Protein AF-A0A0S9Q805-F1 (afdb_monomer_lite)

Sequence (89 aa):
MKAFILASTLVLAPLALSASAQAQGTVRGAERGVEDGNRAAGPVGGIVGGAVGAATGTVGGVLGVDPDRREERMERREERGTVRERRDR

Structure (mmCIF, N/CA/C/O backbone):
data_AF-A0A0S9Q805-F1
#
_entry.id   AF-A0A0S9Q805-F1
#
loop_
_atom_site.group_PDB
_atom_site.id
_atom_site.type_symbol
_atom_site.label_atom_id
_atom_site.label_alt_id
_atom_site.label_comp_id
_atom_site.label_asym_id
_atom_site.label_entity_id
_atom_site.label_seq_id
_atom_site.pdbx_PDB_ins_code
_atom_site.Cartn_x
_atom_site.Cartn_y
_atom_site.Cartn_z
_atom_site.occupancy
_atom_site.B_iso_or_equiv
_atom_site.auth_seq_id
_atom_site.auth_comp_id
_atom_site.auth_asym_id
_atom_site.auth_atom_id
_atom_site.pdbx_PDB_model_num
ATOM 1 N N . MET A 1 1 ? 0.457 12.947 -27.472 1.00 56.47 1 MET A N 1
ATOM 2 C CA . MET A 1 1 ? -0.421 13.637 -26.495 1.00 56.47 1 MET A CA 1
ATOM 3 C C . MET A 1 1 ? -1.112 12.664 -25.542 1.00 56.47 1 MET A C 1
ATOM 5 O O . MET A 1 1 ? -0.846 12.735 -24.354 1.00 56.47 1 MET A O 1
ATOM 9 N N . LYS A 1 2 ? -1.904 11.698 -26.028 1.00 47.97 2 LYS A N 1
ATOM 10 C CA . LYS A 1 2 ? -2.627 10.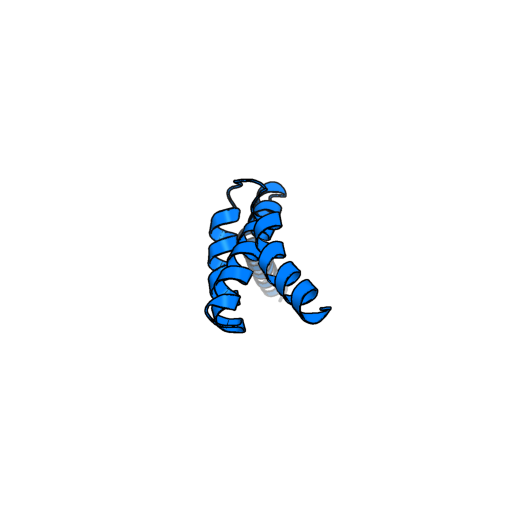724 -25.177 1.00 47.97 2 LYS A CA 1
ATOM 11 C C . LYS A 1 2 ? -1.722 9.901 -24.241 1.00 47.97 2 LYS A C 1
ATOM 13 O O . LYS A 1 2 ? -2.035 9.748 -23.068 1.00 47.97 2 LYS A O 1
ATOM 18 N N . ALA A 1 3 ? -0.572 9.447 -24.744 1.00 67.75 3 ALA A N 1
ATOM 19 C CA . ALA A 1 3 ? 0.405 8.684 -23.958 1.00 67.75 3 ALA A CA 1
ATOM 20 C C . ALA A 1 3 ? 1.053 9.505 -22.827 1.00 67.75 3 ALA A C 1
ATOM 22 O O . ALA A 1 3 ? 1.317 8.969 -21.760 1.00 67.75 3 ALA A O 1
ATOM 23 N N . PHE A 1 4 ? 1.247 10.813 -23.032 1.00 74.19 4 PHE A N 1
ATOM 24 C CA . PHE A 1 4 ? 1.788 11.705 -22.002 1.00 74.19 4 PHE A CA 1
ATOM 25 C C . PHE A 1 4 ? 0.787 11.944 -20.869 1.00 74.19 4 PHE A C 1
ATOM 27 O O . PHE A 1 4 ? 1.186 11.994 -19.711 1.00 74.19 4 PHE A O 1
ATOM 34 N N . ILE A 1 5 ? -0.509 12.029 -21.189 1.00 77.56 5 ILE A N 1
ATOM 35 C CA . ILE A 1 5 ? -1.566 12.146 -20.177 1.00 77.56 5 ILE A CA 1
ATOM 36 C C . ILE A 1 5 ? -1.657 10.851 -19.362 1.00 77.56 5 ILE A C 1
ATOM 38 O O . ILE A 1 5 ? -1.624 10.913 -18.141 1.00 77.56 5 ILE A O 1
ATOM 42 N N . LEU A 1 6 ? -1.665 9.684 -20.016 1.00 79.38 6 LEU A N 1
ATOM 43 C CA . LEU A 1 6 ? -1.671 8.386 -19.328 1.00 79.38 6 LEU A CA 1
ATOM 44 C C . LEU A 1 6 ? -0.451 8.196 -18.417 1.00 79.38 6 LEU A C 1
ATOM 46 O O . LEU A 1 6 ? -0.604 7.781 -17.271 1.00 79.38 6 LEU A O 1
ATOM 50 N N . ALA A 1 7 ? 0.744 8.545 -18.896 1.00 75.62 7 ALA A N 1
ATOM 51 C CA . ALA A 1 7 ? 1.964 8.468 -18.098 1.00 75.62 7 ALA A CA 1
ATOM 52 C C . ALA A 1 7 ? 1.925 9.430 -16.900 1.00 75.62 7 ALA A C 1
ATOM 54 O O . ALA A 1 7 ? 2.286 9.050 -15.790 1.00 75.62 7 ALA A O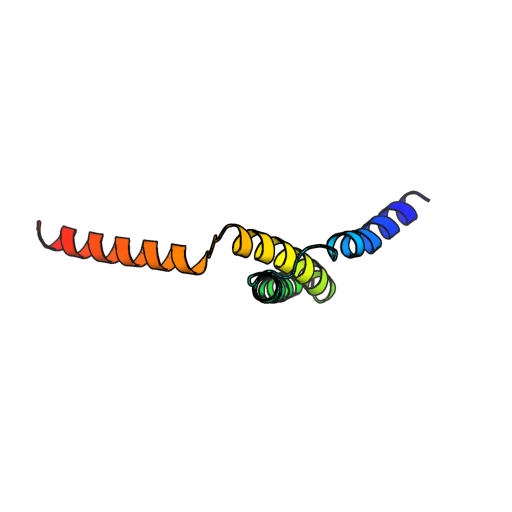 1
ATOM 55 N N . SER A 1 8 ? 1.434 10.656 -17.098 1.00 72.75 8 SER A N 1
ATOM 56 C CA . SER A 1 8 ? 1.301 11.642 -16.024 1.00 72.75 8 SER A CA 1
ATOM 57 C C . SER A 1 8 ? 0.284 11.205 -14.968 1.00 72.75 8 SER A C 1
ATOM 59 O O . SER A 1 8 ? 0.576 11.292 -13.779 1.00 72.75 8 SER A O 1
ATOM 61 N N . THR A 1 9 ? -0.862 10.649 -15.367 1.00 74.62 9 THR A N 1
ATOM 62 C CA . THR A 1 9 ? -1.852 10.106 -14.426 1.00 74.62 9 THR A CA 1
ATOM 63 C C . THR A 1 9 ? -1.298 8.920 -13.640 1.00 74.62 9 THR A C 1
ATOM 65 O O . THR A 1 9 ? -1.518 8.847 -12.436 1.00 74.62 9 THR A O 1
ATOM 68 N N . LEU A 1 10 ? -0.532 8.029 -14.276 1.00 77.12 10 LEU A N 1
ATOM 69 C CA . LEU A 1 10 ? 0.083 6.882 -13.602 1.00 77.12 10 LEU A CA 1
ATOM 70 C C . LEU A 1 10 ? 1.114 7.312 -12.543 1.00 77.12 10 LEU A C 1
ATOM 72 O O . LEU A 1 10 ? 1.226 6.682 -11.497 1.00 77.12 10 LEU A O 1
ATOM 76 N N . VAL A 1 11 ? 1.838 8.405 -12.802 1.00 75.62 11 VAL A N 1
ATOM 77 C CA . VAL A 1 11 ? 2.846 8.963 -11.886 1.00 75.62 11 VAL A CA 1
ATOM 78 C C . VAL A 1 11 ? 2.222 9.819 -10.778 1.00 75.62 11 VAL A C 1
ATOM 80 O O . VAL A 1 11 ? 2.737 9.824 -9.664 1.00 75.62 11 VAL A O 1
ATOM 83 N N . LEU A 1 12 ? 1.120 10.532 -11.046 1.00 65.06 12 LEU A N 1
ATOM 84 C CA . LEU A 1 12 ? 0.451 11.383 -10.050 1.00 65.06 12 LEU A CA 1
ATOM 85 C C . LEU A 1 12 ? -0.596 10.653 -9.194 1.00 65.06 12 LEU A C 1
ATOM 87 O O . LEU A 1 12 ? -0.891 11.113 -8.092 1.00 65.06 12 LEU A O 1
ATOM 91 N N . ALA A 1 13 ? -1.140 9.521 -9.647 1.00 65.00 13 ALA A N 1
ATOM 92 C CA . ALA A 1 13 ? -2.117 8.736 -8.886 1.00 65.00 13 ALA A CA 1
ATOM 93 C C . ALA A 1 13 ? -1.642 8.305 -7.476 1.00 65.00 13 ALA A C 1
ATOM 95 O O . ALA A 1 13 ? -2.446 8.384 -6.545 1.00 65.00 13 ALA A O 1
ATOM 96 N N . PRO A 1 14 ? -0.366 7.924 -7.252 1.00 63.31 14 PRO A N 1
ATOM 97 C CA . PRO A 1 14 ? 0.128 7.576 -5.919 1.00 63.31 14 PRO A CA 1
ATOM 98 C C . PRO A 1 14 ? 0.159 8.768 -4.953 1.00 63.31 14 PRO A C 1
ATOM 100 O O . PRO A 1 14 ? -0.047 8.593 -3.757 1.00 63.31 14 PRO A O 1
ATOM 103 N N . LEU A 1 15 ? 0.377 9.990 -5.458 1.00 60.47 15 LEU A N 1
ATOM 104 C CA . LEU A 1 15 ? 0.475 11.200 -4.630 1.00 60.47 15 LEU A CA 1
ATOM 105 C C . LEU A 1 15 ? -0.881 11.606 -4.036 1.00 60.47 15 LEU A C 1
ATOM 107 O O . LEU A 1 15 ? -0.931 12.140 -2.931 1.00 60.47 15 LEU A O 1
ATOM 111 N N . ALA A 1 16 ? -1.977 11.317 -4.742 1.00 57.47 16 ALA A N 1
ATOM 112 C CA . ALA A 1 16 ? -3.333 11.566 -4.257 1.00 57.47 16 ALA A CA 1
ATOM 113 C C . ALA A 1 16 ? -3.776 10.571 -3.165 1.00 57.47 16 ALA A C 1
ATOM 115 O O . ALA A 1 16 ? -4.672 10.884 -2.384 1.00 57.47 16 ALA A O 1
ATOM 116 N N . LEU A 1 17 ? -3.142 9.394 -3.081 1.00 54.62 17 LEU A N 1
ATOM 117 C CA . LEU A 1 17 ? -3.462 8.362 -2.086 1.00 54.62 17 LEU A CA 1
ATOM 118 C C . LEU A 1 17 ? -2.795 8.596 -0.717 1.00 54.62 17 LEU A C 1
ATOM 120 O O . LEU A 1 17 ? -3.262 8.065 0.286 1.00 54.62 17 LEU A O 1
ATOM 124 N N . SER A 1 18 ? -1.741 9.414 -0.645 1.00 53.22 18 SER A N 1
ATOM 125 C CA . SER A 1 18 ? -0.943 9.617 0.578 1.00 53.22 18 SER A CA 1
ATOM 126 C C . SER A 1 18 ? -1.608 10.482 1.662 1.00 53.22 18 SER A C 1
ATOM 128 O O . SER A 1 18 ? -1.018 10.689 2.720 1.00 53.22 18 SER A O 1
ATOM 130 N N . ALA A 1 19 ? -2.811 11.015 1.432 1.00 49.22 19 ALA A N 1
ATOM 131 C CA . ALA A 1 19 ? -3.429 11.996 2.328 1.00 49.22 19 ALA A CA 1
ATOM 132 C C . ALA A 1 19 ? -4.202 11.404 3.528 1.00 49.22 19 ALA A C 1
ATOM 134 O O . ALA A 1 19 ? -4.636 12.165 4.392 1.00 49.22 19 ALA A O 1
ATOM 135 N N . SER A 1 20 ? -4.398 10.084 3.628 1.00 44.00 20 SER A N 1
ATOM 136 C CA . SER A 1 20 ? -5.322 9.510 4.620 1.00 44.00 20 SER A CA 1
ATOM 137 C C . SER A 1 20 ? -4.672 8.590 5.664 1.00 44.00 20 SER A C 1
ATOM 139 O O . SER A 1 20 ? -4.355 7.437 5.388 1.00 44.00 20 SER A O 1
ATOM 141 N N . ALA A 1 21 ? -4.644 9.108 6.897 1.00 46.50 21 ALA A N 1
ATOM 142 C CA . ALA A 1 21 ? -4.890 8.406 8.162 1.00 46.50 21 ALA A CA 1
ATOM 143 C C . ALA A 1 21 ? -3.826 7.425 8.707 1.00 46.50 21 ALA A C 1
ATOM 145 O O . ALA A 1 21 ? -3.772 6.244 8.386 1.00 46.50 21 ALA A O 1
ATOM 146 N N . GLN A 1 22 ? -3.064 7.928 9.679 1.00 47.38 22 GLN A N 1
ATOM 147 C CA . GLN A 1 22 ? -2.241 7.182 10.635 1.00 47.38 22 GLN A CA 1
ATOM 148 C C . GLN A 1 22 ? -3.123 6.308 11.558 1.00 47.38 22 GLN A C 1
ATOM 150 O O . GLN A 1 22 ? -3.612 6.785 12.578 1.00 47.38 22 GLN A O 1
ATOM 155 N N . ALA A 1 23 ? -3.348 5.0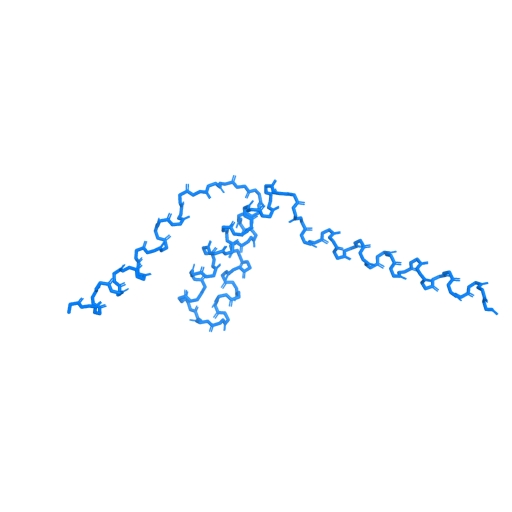38 11.222 1.00 54.47 23 ALA A N 1
ATOM 156 C CA . ALA A 1 23 ? -3.981 4.049 12.106 1.00 54.47 23 ALA A CA 1
ATOM 157 C C . ALA A 1 23 ? -3.059 2.831 12.235 1.00 54.47 23 ALA A C 1
ATOM 159 O O . ALA A 1 23 ? -2.383 2.499 11.272 1.00 54.47 23 ALA A O 1
ATOM 160 N N . GLN A 1 24 ? -3.027 2.155 13.388 1.00 59.31 24 GLN A N 1
ATOM 161 C CA . GLN A 1 24 ? -2.027 1.137 13.786 1.00 59.31 24 GLN A CA 1
ATOM 162 C C . GLN A 1 24 ? -1.801 -0.059 12.824 1.00 59.31 24 GLN A C 1
ATOM 164 O O . GLN A 1 24 ? -0.906 -0.863 13.069 1.00 59.31 24 GLN A O 1
ATOM 169 N N . GLY A 1 25 ? -2.559 -0.183 11.731 1.00 66.56 25 GLY A N 1
ATOM 170 C CA . GLY A 1 25 ? -2.314 -1.145 10.653 1.00 66.56 25 GLY A CA 1
ATOM 171 C C . GLY A 1 25 ? -1.610 -0.576 9.409 1.00 66.56 25 GLY A C 1
ATOM 172 O O . GLY A 1 25 ? -1.231 -1.360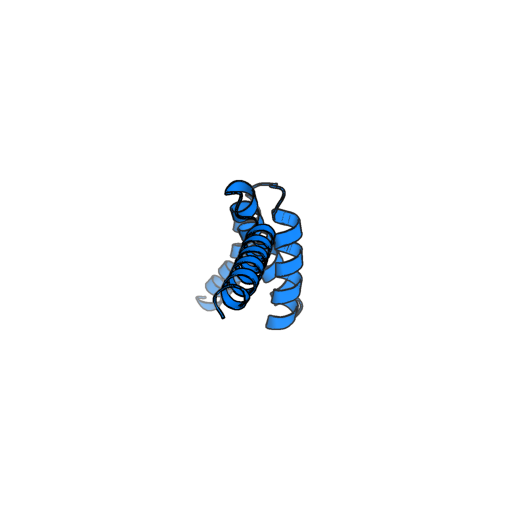 8.544 1.00 66.56 25 GLY A O 1
ATOM 173 N N . THR A 1 26 ? -1.381 0.744 9.316 1.00 73.75 26 THR A N 1
ATOM 174 C CA . THR A 1 26 ? -0.659 1.411 8.209 1.00 73.75 26 THR A CA 1
ATOM 175 C C . THR A 1 26 ? 0.715 0.802 7.988 1.00 73.75 26 THR A C 1
ATOM 177 O O . THR A 1 26 ? 1.030 0.362 6.892 1.00 73.75 26 THR A O 1
ATOM 180 N N . VAL A 1 27 ? 1.543 0.788 9.033 1.00 81.38 27 VAL A N 1
ATOM 181 C CA . VAL A 1 27 ? 2.964 0.444 8.928 1.00 81.38 27 VAL A CA 1
ATOM 182 C C . VAL A 1 27 ? 3.117 -1.022 8.536 1.00 81.38 27 VAL A C 1
ATOM 184 O O . VAL A 1 27 ? 3.762 -1.323 7.540 1.00 81.38 27 VAL A O 1
ATOM 187 N N 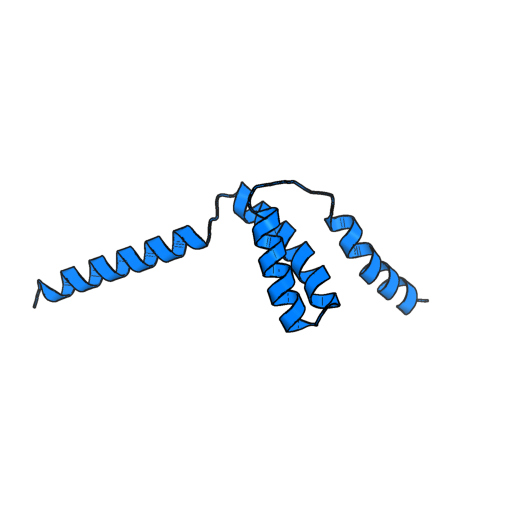. ARG A 1 28 ? 2.417 -1.922 9.236 1.00 82.50 28 ARG A N 1
ATOM 188 C CA . ARG A 1 28 ? 2.433 -3.361 8.938 1.00 82.50 28 ARG A CA 1
ATOM 189 C C . ARG A 1 28 ? 1.867 -3.670 7.548 1.00 82.50 28 ARG A C 1
ATOM 191 O O . ARG A 1 28 ? 2.373 -4.543 6.847 1.00 82.50 28 ARG A O 1
ATOM 198 N N . GLY A 1 29 ? 0.807 -2.966 7.149 1.00 83.81 29 GLY A N 1
ATOM 199 C CA . GLY A 1 29 ? 0.248 -3.067 5.806 1.00 83.81 29 GLY A CA 1
ATOM 200 C C . GLY A 1 29 ? 1.247 -2.616 4.743 1.00 83.81 29 GLY A C 1
ATOM 201 O O . GLY A 1 29 ? 1.411 -3.294 3.733 1.00 83.81 29 GLY A O 1
ATOM 202 N N . ALA A 1 30 ? 1.954 -1.512 4.990 1.00 86.69 30 ALA A N 1
ATOM 203 C CA . ALA A 1 30 ? 2.973 -0.987 4.093 1.00 86.69 30 ALA A CA 1
ATOM 204 C C . ALA A 1 30 ? 4.145 -1.954 3.940 1.00 86.69 30 ALA A C 1
ATOM 206 O O . ALA A 1 30 ? 4.563 -2.214 2.823 1.00 86.69 30 ALA A O 1
ATOM 207 N N . GLU A 1 31 ? 4.649 -2.517 5.036 1.00 89.69 31 GLU A N 1
ATOM 208 C CA . GLU A 1 31 ? 5.770 -3.462 5.018 1.00 89.69 31 GLU A CA 1
ATOM 209 C C . GLU A 1 31 ? 5.453 -4.697 4.169 1.00 89.69 31 GLU A C 1
ATOM 211 O O . GLU A 1 31 ? 6.191 -5.001 3.231 1.00 89.69 31 GLU A O 1
ATOM 216 N N . ARG A 1 32 ? 4.303 -5.343 4.418 1.00 87.94 32 ARG A N 1
ATOM 217 C CA . ARG A 1 32 ? 3.842 -6.482 3.602 1.00 87.94 32 ARG A CA 1
ATOM 218 C C . ARG A 1 32 ? 3.629 -6.080 2.145 1.00 87.94 32 ARG A C 1
ATOM 220 O O . ARG A 1 32 ? 4.043 -6.788 1.233 1.00 87.94 32 ARG A O 1
ATOM 227 N N . GLY A 1 33 ? 3.038 -4.908 1.925 1.00 86.81 33 GLY A N 1
ATOM 228 C CA . GLY A 1 33 ? 2.834 -4.352 0.597 1.00 86.81 33 GLY A CA 1
ATOM 229 C C . GLY A 1 33 ? 4.141 -4.109 -0.165 1.00 86.81 33 GLY A C 1
ATOM 230 O O . GLY A 1 33 ? 4.223 -4.428 -1.349 1.00 86.81 33 GLY A O 1
ATOM 231 N N . VAL A 1 34 ? 5.176 -3.582 0.495 1.00 91.44 34 VAL A N 1
ATOM 232 C CA . VAL A 1 34 ? 6.509 -3.396 -0.097 1.00 91.44 34 VAL A CA 1
ATOM 233 C C . VAL A 1 34 ? 7.103 -4.741 -0.478 1.00 91.44 34 VAL A C 1
ATOM 235 O O . VAL A 1 34 ? 7.665 -4.871 -1.562 1.00 91.44 34 VAL A O 1
ATOM 238 N N . GLU A 1 35 ? 6.980 -5.740 0.389 1.00 94.00 35 GLU A N 1
ATOM 239 C CA . GLU A 1 35 ? 7.556 -7.061 0.168 1.00 94.00 35 GLU A CA 1
ATOM 240 C C . GLU A 1 35 ? 6.889 -7.789 -1.010 1.00 94.00 35 GLU A C 1
ATOM 242 O O . GLU A 1 35 ? 7.567 -8.242 -1.938 1.00 94.00 35 GLU A O 1
ATOM 247 N N . ASP A 1 36 ? 5.556 -7.823 -1.026 1.00 91.94 36 ASP A N 1
ATOM 248 C CA . ASP A 1 36 ? 4.768 -8.437 -2.096 1.00 91.94 36 ASP A CA 1
ATOM 249 C C . ASP A 1 36 ? 4.915 -7.683 -3.414 1.00 91.94 36 ASP A C 1
ATOM 251 O O . ASP A 1 36 ? 5.103 -8.282 -4.476 1.00 91.94 36 ASP A O 1
ATOM 255 N N . GLY A 1 37 ? 4.902 -6.355 -3.340 1.00 87.56 37 GLY A N 1
ATOM 256 C CA . GLY A 1 37 ? 5.123 -5.483 -4.476 1.00 87.56 37 GLY A CA 1
ATOM 257 C C . GLY A 1 37 ? 6.512 -5.667 -5.086 1.00 87.56 37 GLY A C 1
ATOM 258 O O . GLY A 1 37 ? 6.632 -5.818 -6.304 1.00 87.56 37 GLY A O 1
ATOM 259 N N . ASN A 1 38 ? 7.562 -5.717 -4.259 1.00 94.19 38 ASN A N 1
ATOM 260 C CA . ASN A 1 38 ? 8.926 -5.956 -4.731 1.00 94.19 38 ASN A CA 1
ATOM 261 C C . ASN A 1 38 ? 9.055 -7.313 -5.414 1.00 94.19 38 ASN A C 1
ATOM 263 O O . ASN A 1 38 ? 9.733 -7.426 -6.434 1.00 94.19 38 ASN A O 1
ATOM 267 N N . ARG A 1 39 ? 8.382 -8.338 -4.888 1.00 93.88 39 ARG A N 1
ATOM 268 C CA . ARG A 1 39 ? 8.370 -9.670 -5.497 1.00 93.88 39 ARG A CA 1
ATOM 269 C C . ARG A 1 39 ? 7.645 -9.680 -6.844 1.00 93.88 39 ARG A C 1
ATOM 271 O O . ARG A 1 39 ? 8.082 -10.371 -7.758 1.00 93.88 39 ARG A O 1
ATOM 278 N N . ALA A 1 40 ? 6.563 -8.914 -6.970 1.00 92.75 40 ALA A N 1
ATOM 279 C CA . ALA A 1 40 ? 5.732 -8.888 -8.170 1.00 92.75 40 ALA A CA 1
ATOM 280 C C . ALA A 1 40 ? 6.337 -8.065 -9.319 1.00 92.75 40 ALA A C 1
ATOM 282 O O . ALA A 1 40 ? 6.278 -8.488 -10.472 1.00 92.75 40 ALA A O 1
ATOM 283 N N . ALA A 1 41 ? 6.895 -6.886 -9.028 1.00 89.00 41 ALA A N 1
ATOM 284 C CA . ALA A 1 41 ? 7.356 -5.951 -10.061 1.00 89.00 41 ALA A CA 1
ATOM 285 C C . ALA A 1 41 ? 8.675 -5.234 -9.717 1.00 89.00 41 ALA A C 1
ATOM 287 O O . ALA A 1 41 ? 8.985 -4.182 -10.283 1.00 89.00 41 ALA A O 1
ATOM 288 N N . GLY A 1 42 ? 9.469 -5.785 -8.795 1.00 87.75 42 GLY A N 1
ATOM 289 C CA . GLY A 1 42 ? 10.728 -5.178 -8.369 1.00 87.75 42 GLY A CA 1
ATOM 290 C C . GLY A 1 42 ? 10.512 -3.847 -7.637 1.00 87.75 42 GLY A C 1
ATOM 291 O O . GLY A 1 42 ? 9.424 -3.603 -7.115 1.00 87.75 42 GLY A O 1
ATOM 292 N N . PRO A 1 43 ? 11.505 -2.940 -7.632 1.00 89.75 43 PRO A N 1
ATOM 293 C CA . PRO A 1 43 ? 11.477 -1.721 -6.817 1.00 89.75 43 PRO A CA 1
ATOM 294 C C . PRO A 1 43 ? 10.222 -0.855 -6.999 1.00 89.75 43 PRO A C 1
ATOM 296 O O . PRO A 1 43 ? 9.687 -0.314 -6.034 1.00 89.75 43 PRO A O 1
ATOM 299 N N . VAL A 1 44 ? 9.723 -0.743 -8.235 1.00 90.56 44 VAL A N 1
ATOM 300 C CA . VAL A 1 44 ? 8.495 0.013 -8.535 1.00 90.56 44 VAL A CA 1
ATOM 301 C C . VAL A 1 44 ? 7.283 -0.670 -7.911 1.00 90.56 44 VAL A C 1
ATOM 303 O O . VAL A 1 44 ? 6.438 -0.009 -7.309 1.00 90.56 44 VAL A O 1
ATOM 306 N N . GLY A 1 45 ? 7.229 -1.998 -8.009 1.00 82.19 45 GLY A N 1
ATOM 307 C CA . GLY A 1 45 ? 6.220 -2.799 -7.342 1.00 82.19 45 GLY A CA 1
ATOM 308 C C . GLY A 1 45 ? 6.254 -2.615 -5.834 1.00 82.19 45 GLY A C 1
ATOM 309 O O . GLY A 1 45 ? 5.193 -2.456 -5.250 1.00 82.19 45 GLY A O 1
ATOM 310 N N . GLY A 1 46 ? 7.431 -2.556 -5.205 1.00 89.56 46 GLY A N 1
ATOM 311 C CA . GLY A 1 46 ? 7.547 -2.319 -3.764 1.00 89.56 46 GLY A CA 1
ATOM 312 C C . GLY A 1 46 ? 7.000 -0.960 -3.334 1.00 89.56 46 GLY A C 1
ATOM 313 O O . GLY A 1 46 ? 6.286 -0.871 -2.342 1.00 89.56 46 GLY A O 1
ATOM 314 N N . ILE A 1 47 ? 7.247 0.100 -4.107 1.00 86.75 47 ILE A N 1
ATOM 315 C CA . ILE A 1 47 ? 6.686 1.430 -3.814 1.00 86.75 47 ILE A CA 1
ATOM 316 C C . ILE A 1 47 ? 5.154 1.409 -3.927 1.00 86.75 47 ILE A C 1
ATOM 318 O O . ILE A 1 47 ? 4.457 1.878 -3.025 1.00 86.75 47 ILE A O 1
ATOM 322 N N . VAL A 1 48 ? 4.620 0.845 -5.017 1.00 87.62 48 VAL A N 1
ATOM 323 C CA . VAL A 1 48 ? 3.167 0.765 -5.252 1.00 87.62 48 VAL A CA 1
ATOM 324 C C . VAL A 1 48 ? 2.498 -0.134 -4.216 1.00 87.62 48 VAL A C 1
ATOM 326 O O . VAL A 1 48 ? 1.503 0.250 -3.604 1.00 87.62 48 VAL A O 1
ATOM 329 N N . GLY A 1 49 ? 3.065 -1.314 -3.990 1.00 85.69 49 GLY A N 1
ATOM 330 C CA . GLY A 1 49 ? 2.586 -2.287 -3.026 1.00 85.69 49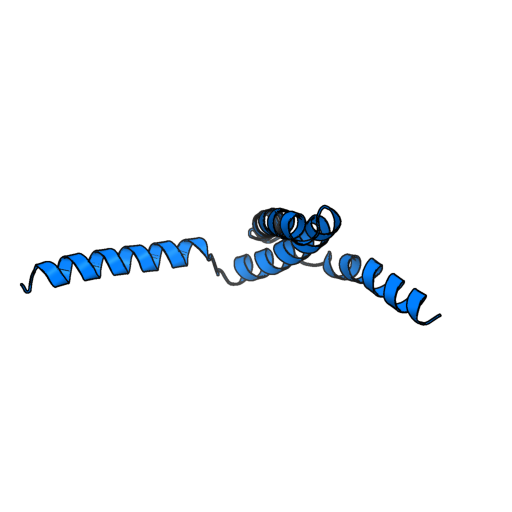 GLY A CA 1
ATOM 331 C C . GLY A 1 49 ? 2.627 -1.732 -1.610 1.00 85.69 49 GLY A C 1
ATOM 332 O O . GLY A 1 49 ? 1.647 -1.877 -0.893 1.00 85.69 49 GLY A O 1
ATOM 333 N N . GLY A 1 50 ? 3.680 -1.007 -1.226 1.00 87.19 50 GLY A N 1
ATOM 334 C CA . GLY A 1 50 ? 3.775 -0.348 0.075 1.00 87.19 50 GLY A CA 1
ATOM 335 C C . GLY A 1 50 ? 2.698 0.708 0.302 1.00 87.19 50 GLY A C 1
ATOM 336 O O . GLY A 1 50 ? 2.082 0.742 1.364 1.00 87.19 50 GLY A O 1
ATOM 337 N N . ALA A 1 51 ? 2.406 1.532 -0.705 1.00 85.38 51 ALA A N 1
ATOM 338 C CA . ALA A 1 51 ? 1.332 2.519 -0.618 1.00 85.38 51 ALA A CA 1
ATOM 339 C C . ALA A 1 51 ? -0.058 1.859 -0.510 1.00 85.38 51 ALA A C 1
ATOM 341 O O . ALA A 1 51 ? -0.860 2.234 0.347 1.00 85.38 51 ALA A O 1
ATOM 342 N N . VAL A 1 52 ? -0.334 0.849 -1.344 1.00 84.44 52 VAL A N 1
ATOM 343 C CA . VAL A 1 52 ? -1.602 0.095 -1.317 1.00 84.44 52 VAL A CA 1
ATOM 344 C C . VAL A 1 52 ? -1.756 -0.663 -0.000 1.00 84.44 52 VAL A C 1
ATOM 346 O O . VAL A 1 52 ? -2.799 -0.576 0.644 1.00 84.44 52 VAL A O 1
ATOM 349 N N . GLY A 1 53 ? -0.701 -1.352 0.428 1.00 83.19 53 GLY A N 1
ATOM 350 C CA . GLY A 1 53 ? -0.640 -2.103 1.670 1.00 83.19 53 GLY A CA 1
ATOM 351 C C . GLY A 1 53 ? -0.868 -1.207 2.881 1.00 83.19 53 GLY A C 1
ATOM 352 O O . GLY A 1 53 ? -1.676 -1.555 3.744 1.00 83.19 53 GLY A O 1
ATOM 353 N N . ALA A 1 54 ? -0.256 -0.017 2.906 1.00 83.00 54 ALA A N 1
ATOM 354 C CA . ALA A 1 54 ? -0.504 0.984 3.937 1.00 83.00 54 ALA A CA 1
ATOM 355 C C . ALA A 1 54 ? -1.987 1.350 4.000 1.00 83.00 54 ALA A C 1
ATOM 357 O O . ALA A 1 54 ? -2.584 1.252 5.069 1.00 83.00 54 ALA A O 1
ATOM 358 N N . ALA A 1 55 ? -2.592 1.693 2.857 1.00 79.62 55 ALA A N 1
ATOM 359 C CA . ALA A 1 55 ? -4.000 2.067 2.765 1.00 79.62 55 ALA A CA 1
ATOM 360 C C . ALA A 1 55 ? -4.936 0.941 3.239 1.00 79.62 55 ALA A C 1
ATOM 362 O O . ALA A 1 55 ? -5.817 1.172 4.064 1.00 79.62 55 ALA A O 1
ATOM 363 N N . THR A 1 56 ? -4.729 -0.297 2.785 1.00 79.12 56 THR A N 1
ATOM 364 C CA . THR A 1 56 ? -5.555 -1.438 3.216 1.00 79.12 56 THR A CA 1
ATOM 365 C C . THR A 1 56 ? -5.331 -1.814 4.679 1.00 79.12 56 THR A C 1
ATOM 367 O O . THR A 1 56 ? -6.273 -2.204 5.368 1.00 79.12 56 THR A O 1
ATOM 370 N N . GLY A 1 57 ? -4.106 -1.646 5.181 1.00 73.81 57 GLY A N 1
ATOM 371 C CA . GLY A 1 57 ? -3.764 -1.867 6.579 1.00 73.81 57 GLY A CA 1
ATOM 372 C C . GLY A 1 57 ? -4.441 -0.862 7.512 1.00 73.81 57 GLY A C 1
ATOM 373 O O . GLY A 1 57 ? -4.849 -1.232 8.611 1.00 73.81 57 GLY A O 1
ATOM 374 N N . THR A 1 58 ? -4.650 0.386 7.073 1.00 72.31 58 THR A N 1
ATOM 375 C CA . THR A 1 58 ? -5.420 1.376 7.851 1.00 72.31 58 THR A CA 1
ATOM 376 C C . THR A 1 58 ? -6.875 0.956 7.976 1.00 72.31 58 THR A C 1
ATOM 378 O O . THR A 1 58 ? -7.420 0.965 9.076 1.00 72.31 58 THR A O 1
ATOM 381 N N . VAL A 1 59 ? -7.482 0.527 6.865 1.00 72.25 59 VAL A N 1
ATOM 382 C CA . VAL A 1 59 ? -8.881 0.100 6.811 1.00 72.25 59 VAL A CA 1
ATOM 383 C C . VAL A 1 59 ? -9.083 -1.137 7.683 1.00 72.25 59 VAL A C 1
ATOM 385 O O . VAL A 1 59 ? -10.005 -1.159 8.495 1.00 72.25 59 VAL A O 1
ATOM 388 N N . GLY A 1 60 ? -8.185 -2.124 7.596 1.00 67.38 60 GLY A N 1
ATOM 389 C CA . GLY A 1 60 ? -8.192 -3.287 8.486 1.00 67.38 60 GLY A CA 1
ATOM 390 C C . GLY A 1 60 ? -8.049 -2.900 9.961 1.00 67.38 60 GLY A C 1
ATOM 391 O O . GLY A 1 60 ? -8.821 -3.368 10.795 1.00 67.38 60 GLY A O 1
ATOM 392 N N . GLY A 1 61 ? -7.140 -1.970 10.276 1.00 65.31 61 GLY A N 1
ATOM 393 C CA . GLY A 1 61 ? -6.926 -1.470 11.636 1.00 65.31 61 GLY A CA 1
ATOM 394 C C . GLY A 1 61 ? -8.120 -0.701 12.218 1.00 65.31 61 GLY A C 1
ATOM 395 O O . GLY A 1 61 ? -8.456 -0.895 13.383 1.00 65.31 61 GLY A O 1
ATOM 396 N N . VAL A 1 62 ? -8.795 0.131 11.418 1.00 63.97 62 VAL A N 1
ATOM 397 C CA . VAL A 1 62 ? -9.985 0.899 11.840 1.00 63.97 62 VAL A CA 1
ATOM 398 C C . VAL A 1 62 ? -11.210 -0.002 11.984 1.00 63.97 62 VAL A C 1
ATOM 400 O O . VAL A 1 62 ? -11.987 0.159 12.922 1.00 63.97 62 VAL A O 1
ATOM 403 N N . LEU A 1 63 ? -11.379 -0.974 11.086 1.00 69.25 63 LEU A N 1
ATOM 404 C CA . LEU A 1 63 ? -12.481 -1.935 11.145 1.00 69.25 63 LEU A CA 1
ATOM 405 C C . LEU A 1 63 ? -12.249 -3.048 12.184 1.00 69.25 63 LEU A C 1
ATOM 407 O O . LEU A 1 63 ? -13.112 -3.908 12.357 1.00 69.25 63 LEU A O 1
ATOM 411 N N . GLY A 1 64 ? -11.098 -3.057 12.869 1.00 61.31 64 GLY A N 1
ATOM 412 C CA . GLY A 1 64 ? -10.717 -4.115 13.809 1.00 61.31 64 GLY A CA 1
ATOM 413 C C . GLY A 1 64 ? -10.572 -5.488 13.143 1.00 61.31 64 GLY A C 1
ATOM 414 O O . GLY A 1 64 ? -10.648 -6.518 13.816 1.00 61.31 64 GLY A O 1
ATOM 415 N N . VAL A 1 65 ? -10.400 -5.514 11.819 1.00 61.88 65 VAL A N 1
ATOM 416 C CA . VAL A 1 65 ? -10.167 -6.729 11.043 1.00 61.88 65 VAL A CA 1
ATOM 417 C C . VAL A 1 65 ? -8.691 -7.053 11.191 1.00 61.88 65 VAL A C 1
ATOM 419 O O . VAL A 1 65 ? -7.861 -6.648 10.385 1.00 61.88 65 VAL A O 1
ATOM 422 N N . ASP A 1 66 ? -8.371 -7.743 12.276 1.00 59.47 66 ASP A N 1
ATOM 423 C CA . ASP A 1 66 ? -7.050 -8.313 12.489 1.00 59.47 66 ASP A CA 1
ATOM 424 C C . ASP A 1 66 ? -7.040 -9.704 11.825 1.00 59.47 66 ASP A C 1
ATOM 426 O O . ASP A 1 66 ? -7.687 -10.626 12.345 1.00 59.47 66 ASP A O 1
ATOM 430 N N . PRO A 1 67 ? -6.421 -9.872 10.637 1.00 57.69 67 PRO A N 1
ATOM 431 C CA . PRO A 1 67 ? -6.402 -11.163 9.949 1.00 57.69 67 PRO A CA 1
ATOM 432 C C . PRO A 1 67 ? -5.713 -12.232 10.807 1.00 57.69 67 PRO A C 1
ATOM 434 O O . PRO A 1 67 ? -6.185 -13.368 10.850 1.00 57.69 67 PRO A O 1
ATOM 437 N N . ASP A 1 68 ? -4.710 -11.828 11.595 1.00 58.38 68 ASP A N 1
ATOM 438 C CA . ASP A 1 68 ? -3.903 -12.704 12.447 1.00 58.38 68 ASP A CA 1
ATOM 439 C C . ASP A 1 68 ? -4.766 -13.350 13.564 1.00 58.38 68 ASP A C 1
ATOM 441 O O . ASP A 1 68 ? -4.652 -14.541 13.853 1.00 58.38 68 ASP A O 1
ATOM 445 N N . ARG A 1 69 ? -5.752 -12.627 14.129 1.00 56.44 69 ARG A N 1
ATOM 446 C CA . ARG A 1 69 ? -6.685 -13.210 15.122 1.00 56.44 69 ARG A CA 1
ATOM 447 C C . ARG A 1 69 ? -7.675 -14.210 14.531 1.00 56.44 69 ARG A C 1
ATOM 449 O O . ARG A 1 69 ? -8.266 -15.002 15.273 1.00 56.44 69 ARG A O 1
ATOM 456 N N . ARG A 1 70 ? -7.974 -14.114 13.233 1.00 57.81 70 ARG A N 1
ATOM 457 C CA . ARG A 1 70 ? -8.991 -14.965 12.606 1.00 57.81 70 ARG A CA 1
ATOM 458 C C . ARG A 1 70 ? -8.442 -16.362 12.349 1.00 57.81 70 ARG A C 1
ATOM 460 O O . ARG A 1 70 ? -9.189 -17.320 12.539 1.00 57.81 70 ARG A O 1
ATOM 467 N N . GLU A 1 71 ? -7.165 -16.464 11.997 1.00 58.41 71 GLU A N 1
ATOM 468 C CA . GLU A 1 71 ? -6.467 -17.734 11.784 1.00 58.41 71 GLU A CA 1
ATOM 469 C C . GLU A 1 71 ? -6.320 -18.521 13.096 1.00 58.41 71 GLU A C 1
ATOM 471 O O . GLU A 1 71 ? -6.801 -19.653 13.166 1.00 58.41 71 GLU A O 1
ATOM 476 N N . GLU A 1 72 ? -5.868 -17.889 14.192 1.00 59.09 72 GLU A N 1
ATOM 477 C CA . GLU A 1 72 ? -5.812 -18.536 15.522 1.00 59.09 72 GLU A CA 1
ATOM 478 C C . GLU A 1 72 ? -7.176 -19.088 15.979 1.00 59.09 72 GLU A C 1
ATOM 480 O O . GLU A 1 72 ? -7.285 -20.123 16.650 1.00 59.09 72 GLU A O 1
ATOM 485 N N . ARG A 1 73 ? -8.266 -18.389 15.635 1.00 58.22 73 ARG A N 1
ATOM 486 C CA . ARG A 1 73 ? -9.621 -18.801 16.020 1.00 58.22 73 ARG A CA 1
ATOM 487 C C . ARG A 1 73 ? -10.114 -20.004 15.216 1.00 58.22 73 ARG A C 1
ATOM 489 O O . ARG A 1 73 ? -10.975 -20.735 15.716 1.00 58.22 73 ARG A O 1
ATOM 496 N N . MET A 1 74 ? -9.624 -20.192 13.991 1.00 58.94 74 MET A N 1
ATOM 497 C CA . MET A 1 74 ? -9.947 -21.361 13.174 1.00 58.94 74 MET A CA 1
ATOM 498 C C . MET A 1 74 ? -9.168 -22.585 13.647 1.00 58.94 74 MET A C 1
ATOM 500 O O . MET A 1 74 ? -9.792 -23.610 13.913 1.00 58.94 74 MET A O 1
ATOM 504 N N . GLU A 1 75 ? -7.869 -22.438 13.900 1.00 60.25 75 GLU A N 1
ATOM 505 C CA . GLU A 1 75 ? -7.006 -23.518 14.395 1.00 60.25 75 GLU A CA 1
ATOM 506 C C . GLU A 1 75 ? -7.512 -24.097 15.729 1.00 60.25 75 GLU A C 1
ATOM 508 O O . GLU A 1 75 ? -7.740 -25.300 15.870 1.00 60.25 75 GLU A O 1
ATOM 513 N N . ARG A 1 76 ? -7.856 -23.231 16.696 1.00 60.12 76 ARG A N 1
ATOM 514 C CA . ARG A 1 76 ? -8.413 -23.669 17.992 1.00 60.12 76 ARG A CA 1
ATOM 515 C C . ARG A 1 76 ? -9.770 -24.379 17.855 1.00 60.12 76 ARG A C 1
ATOM 517 O O . ARG A 1 76 ? -10.175 -25.146 18.735 1.00 60.12 76 ARG A O 1
ATOM 524 N N . ARG A 1 77 ? -10.531 -24.094 16.792 1.00 59.28 77 ARG A N 1
ATOM 525 C CA . ARG A 1 77 ? -11.814 -24.760 16.522 1.00 59.28 77 ARG A CA 1
ATOM 526 C C . ARG A 1 77 ? -11.597 -26.145 15.919 1.00 59.28 77 ARG A C 1
ATOM 528 O O . ARG A 1 77 ? -12.353 -27.053 16.262 1.00 59.28 77 ARG A O 1
ATOM 535 N N . GLU A 1 78 ? -10.577 -26.308 15.085 1.00 61.50 78 GLU A N 1
ATOM 536 C CA . GLU A 1 78 ? -10.186 -27.601 14.523 1.00 61.50 78 GLU A CA 1
ATOM 537 C C . GLU A 1 78 ? -9.649 -28.545 15.605 1.00 61.50 78 GLU A C 1
ATOM 539 O O . GLU A 1 78 ? -10.138 -29.670 15.712 1.00 61.50 78 GLU A O 1
ATOM 544 N N . GLU A 1 79 ? -8.784 -28.075 16.511 1.00 59.97 79 GLU A N 1
ATOM 545 C CA . GLU A 1 79 ? -8.321 -28.880 17.659 1.00 59.97 79 GLU A CA 1
ATOM 546 C C . GLU A 1 79 ? -9.472 -29.377 18.549 1.00 59.97 79 GLU A C 1
ATOM 548 O O . GLU A 1 79 ? -9.476 -30.510 19.030 1.00 59.97 79 GLU A O 1
ATOM 553 N N . ARG A 1 80 ? -10.499 -28.551 18.773 1.00 59.12 80 ARG A N 1
ATOM 554 C CA . ARG A 1 80 ? -11.667 -28.968 19.569 1.00 59.12 80 ARG A CA 1
ATOM 555 C C . ARG A 1 80 ? -12.577 -29.948 18.832 1.00 59.12 80 ARG A C 1
ATOM 557 O O . ARG A 1 80 ? -13.269 -30.722 19.492 1.00 59.12 80 ARG A O 1
ATOM 564 N N . GLY A 1 81 ? -12.607 -29.904 17.501 1.00 58.78 81 GLY A N 1
ATOM 565 C CA . GLY A 1 81 ? -13.347 -30.862 16.680 1.00 58.78 81 GLY A CA 1
ATOM 566 C C . GLY A 1 81 ? -12.718 -32.252 16.735 1.00 58.78 81 GLY A C 1
ATOM 567 O O . GLY A 1 81 ? -13.412 -33.230 17.013 1.00 58.78 81 GLY A O 1
ATOM 568 N N . THR A 1 82 ? -11.395 -32.323 16.588 1.00 59.88 82 THR A N 1
ATOM 569 C CA . THR A 1 82 ? -10.648 -33.590 16.533 1.00 59.88 82 THR A CA 1
ATOM 570 C C . THR A 1 82 ? -10.637 -34.344 17.866 1.00 59.88 82 THR A C 1
ATOM 572 O O . THR A 1 82 ? -10.712 -35.573 17.881 1.00 59.88 82 THR A O 1
ATOM 575 N N . VAL A 1 83 ? -10.619 -33.641 19.006 1.00 60.12 83 VAL A N 1
ATOM 576 C CA . VAL A 1 83 ? -10.715 -34.269 20.341 1.00 60.12 83 VAL A CA 1
ATOM 577 C C . VAL A 1 83 ? -12.098 -34.879 20.592 1.00 60.12 83 VAL A C 1
ATOM 579 O O . VAL A 1 83 ? -12.210 -35.902 21.268 1.00 60.12 83 VAL A O 1
ATOM 582 N N . ARG A 1 84 ? -13.162 -34.277 20.049 1.00 59.31 84 ARG A N 1
ATOM 583 C CA . ARG A 1 84 ? -14.534 -34.780 20.215 1.00 59.31 84 ARG A CA 1
ATOM 584 C C . ARG A 1 84 ? -14.772 -36.044 19.395 1.00 59.31 84 ARG A C 1
ATOM 586 O O . ARG A 1 84 ? -15.344 -36.997 19.908 1.00 59.31 84 ARG A O 1
ATOM 593 N N . GLU A 1 85 ? -14.260 -36.072 18.170 1.00 59.00 85 GLU A N 1
ATOM 594 C CA . GLU A 1 85 ? -14.429 -37.193 17.242 1.00 59.00 85 GLU A CA 1
ATOM 595 C C . GLU A 1 85 ? -13.737 -38.481 17.722 1.00 59.00 85 GLU A C 1
ATOM 597 O O . GLU A 1 85 ? -14.206 -39.581 17.446 1.00 59.00 85 GLU A O 1
ATOM 602 N N . ARG A 1 86 ? -12.666 -38.371 18.521 1.00 58.22 86 ARG A N 1
ATOM 603 C CA . ARG A 1 86 ? -12.011 -39.537 19.141 1.00 58.22 86 ARG A CA 1
ATOM 604 C C . ARG A 1 86 ? -12.714 -40.089 20.380 1.00 58.22 86 ARG A C 1
ATOM 606 O O . ARG A 1 86 ? -12.328 -41.155 20.840 1.00 58.22 86 ARG A O 1
ATOM 613 N N . ARG A 1 87 ? -13.681 -39.367 20.951 1.00 56.91 87 ARG A N 1
ATOM 614 C CA . ARG A 1 87 ? -14.399 -39.795 22.163 1.00 56.91 87 ARG A CA 1
ATOM 615 C C . ARG A 1 87 ? -15.679 -40.577 21.852 1.00 56.91 87 ARG A C 1
ATOM 617 O O . ARG A 1 87 ? -16.133 -41.324 22.709 1.00 56.91 87 ARG A O 1
ATOM 624 N N . ASP A 1 88 ? -16.219 -40.414 20.646 1.00 57.78 88 ASP A N 1
ATOM 625 C CA . ASP A 1 88 ? -17.415 -41.119 20.161 1.00 57.78 88 ASP A CA 1
ATOM 626 C C . ASP A 1 88 ? -17.082 -42.389 19.346 1.00 57.78 88 ASP A C 1
ATOM 628 O O . ASP A 1 88 ? -17.958 -42.960 18.697 1.00 57.78 88 ASP A O 1
ATOM 632 N N . ARG A 1 89 ? -15.822 -42.845 19.379 1.00 52.88 89 ARG A N 1
ATOM 633 C CA . ARG A 1 89 ? -15.346 -44.083 18.748 1.00 52.88 89 ARG A CA 1
ATOM 634 C C . ARG A 1 89 ? -14.820 -45.045 19.804 1.00 52.88 89 ARG A C 1
ATOM 636 O O . ARG A 1 89 ? -15.055 -46.259 19.632 1.00 52.88 89 ARG A O 1
#

Secondary structure (DSSP, 8-state):
-HHHHHHHHHHHHHHHHTTS---TTHHHHHHHHHHHHHHHHHHHHHHHHHHHHHHHHHHHHHTT--HHHHHHHHHHHHHHHHHHHTT--

Radius of gyration: 20.08 Å; chains: 1; bounding box: 29×58×49 Å

pLDDT: mean 70.45, std 13.87, range [44.0, 94.19]

Foldseek 3Di:
DVVVVVVVCVVCVLVVLPPDDDAPQLQVQLVVQLVVLCVVPNNVRSVVRSSVRSSVRRVCRVVVVDVVVVVVVVVVVVVVVVVVVVVVD